Protein AF-A0A7S2DTP0-F1 (afdb_monomer_lite)

Secondary structure (DSSP, 8-state):
-EEEEEPPTT-------THHHHHHHHHHHHHIIIIIHHHHHHTT-S-----GGGS-SS--------TTSSHHHHHHHHHTS--S--SSS---SS--EEEEESS-EEE-HHHHHT-GGGS-GGGGGG-

Foldseek 3Di:
DEKAAEDDPVPPDPPDPCPVVVVVLVVVQCCCVVPVLVVCVVVVHDDDPDRPLLAQPDDDDDDDDDQLPCRQVVVCVVVVHNGADDDNPPRDPDDYHYYHDNHTDDDDPVVVCPPSVRSNVVCVVVD

Sequence (127 aa):
GVRLLSRSSAQTRRQHSGALPAHVKAVTEKLHEDVLMPLNTRLLGPLERRPFTEGIPLPVVLLLGNHSSGKSSFINYFLGRDVQATGVAPTDDGFTVIAAGAEDANRDGPSFIGDPGYGFSPLRAIG

Structure (mmCIF, N/CA/C/O backbone):
data_AF-A0A7S2DTP0-F1
#
_entry.id   AF-A0A7S2DTP0-F1
#
loop_
_atom_site.group_PDB
_atom_site.id
_atom_site.type_symbol
_atom_site.label_atom_id
_atom_site.label_alt_id
_atom_site.label_comp_id
_atom_site.label_asym_id
_atom_site.label_entity_id
_atom_site.label_seq_id
_atom_site.pdbx_PDB_ins_code
_atom_site.Cartn_x
_atom_site.Cartn_y
_atom_site.Cartn_z
_atom_site.occupancy
_atom_site.B_iso_or_equiv
_atom_site.auth_seq_id
_atom_site.auth_comp_id
_atom_site.auth_asym_id
_atom_site.auth_atom_id
_atom_site.pdbx_PDB_model_num
ATOM 1 N N . GLY A 1 1 ? 3.612 -1.782 12.502 1.00 77.50 1 GLY A N 1
ATOM 2 C CA . GLY A 1 1 ? 3.668 -3.259 12.633 1.00 77.50 1 GLY A CA 1
ATOM 3 C C . GLY A 1 1 ? 2.816 -3.927 11.568 1.00 77.50 1 GLY A C 1
ATOM 4 O O . GLY A 1 1 ? 2.354 -3.239 10.664 1.00 77.50 1 GLY A O 1
ATOM 5 N N . VAL A 1 2 ? 2.604 -5.243 11.631 1.00 83.06 2 VAL A N 1
ATOM 6 C CA . VAL A 1 2 ? 1.766 -5.956 10.649 1.00 83.06 2 VAL A CA 1
ATOM 7 C C . VAL A 1 2 ? 0.643 -6.717 11.348 1.00 83.06 2 VAL A C 1
ATOM 9 O O . VAL A 1 2 ? 0.869 -7.399 12.348 1.00 83.06 2 VAL A O 1
ATOM 12 N N . ARG A 1 3 ? -0.571 -6.591 10.810 1.00 86.75 3 ARG A N 1
ATOM 13 C CA . ARG A 1 3 ? -1.776 -7.313 11.226 1.00 86.75 3 ARG A CA 1
ATOM 14 C C . ARG A 1 3 ? -2.195 -8.264 10.108 1.00 86.75 3 ARG A C 1
ATOM 16 O O . ARG A 1 3 ? -2.602 -7.820 9.035 1.00 86.75 3 ARG A O 1
ATOM 23 N N . LEU A 1 4 ? -2.084 -9.561 10.359 1.00 87.12 4 LEU A N 1
ATOM 24 C CA . LEU A 1 4 ? -2.665 -10.598 9.516 1.00 87.12 4 LEU A CA 1
ATOM 25 C C . LEU A 1 4 ? -4.091 -10.861 9.981 1.00 87.12 4 LEU A C 1
ATOM 27 O O . LEU A 1 4 ? -4.314 -10.995 11.179 1.00 87.12 4 LEU A O 1
ATOM 31 N N . LEU A 1 5 ? -5.036 -10.914 9.046 1.00 87.75 5 LEU A N 1
ATOM 32 C CA . LEU A 1 5 ? -6.443 -11.176 9.329 1.00 87.75 5 LEU A CA 1
ATOM 33 C C . LEU A 1 5 ? -6.919 -12.411 8.569 1.00 87.75 5 LEU A C 1
ATOM 35 O O . LEU A 1 5 ? -6.822 -12.485 7.339 1.00 87.75 5 LEU A O 1
ATOM 39 N N . SER A 1 6 ? -7.491 -13.353 9.304 1.00 88.50 6 SER A N 1
ATOM 40 C CA . SER A 1 6 ? -8.220 -14.492 8.767 1.00 88.50 6 SER A CA 1
ATOM 41 C C . SER A 1 6 ? -9.443 -14.044 7.968 1.00 88.50 6 SER A C 1
ATOM 43 O O . SER A 1 6 ? -10.121 -13.043 8.258 1.00 88.50 6 SER A O 1
ATOM 45 N N . ARG A 1 7 ? -9.769 -14.818 6.934 1.00 79.56 7 ARG A N 1
ATOM 46 C CA . ARG A 1 7 ? -10.983 -14.587 6.148 1.00 79.56 7 ARG A CA 1
ATOM 47 C C . ARG A 1 7 ? -12.203 -14.935 6.995 1.00 79.56 7 ARG A C 1
ATOM 49 O O . ARG A 1 7 ? -12.311 -16.047 7.494 1.00 79.56 7 ARG A O 1
ATOM 56 N N . SER A 1 8 ? -13.141 -13.997 7.115 1.00 65.75 8 SER A N 1
ATOM 57 C CA . SER A 1 8 ? -14.456 -14.311 7.677 1.00 65.75 8 SER A CA 1
ATOM 58 C C . SER A 1 8 ? -15.247 -15.111 6.647 1.00 65.75 8 SER A C 1
ATOM 60 O O . SER A 1 8 ? -15.206 -14.814 5.450 1.00 65.75 8 SER A O 1
ATOM 62 N N . SER A 1 9 ? -16.011 -16.086 7.129 1.00 55.19 9 SER A N 1
ATOM 63 C CA . SER A 1 9 ? -16.974 -16.879 6.362 1.00 55.19 9 SER A CA 1
ATOM 64 C C . SER A 1 9 ? -17.994 -16.030 5.582 1.00 55.19 9 SER A C 1
ATOM 66 O O . SER A 1 9 ? -18.572 -16.523 4.616 1.00 55.19 9 SER A O 1
ATOM 68 N N . ALA A 1 10 ? -18.177 -14.749 5.930 1.00 53.38 10 ALA A N 1
ATOM 69 C CA . ALA A 1 10 ? -19.070 -13.820 5.231 1.00 53.38 10 ALA A CA 1
ATOM 70 C C . ALA A 1 10 ? -18.469 -13.178 3.957 1.00 53.38 10 ALA A C 1
ATOM 72 O O . ALA A 1 10 ? -19.203 -12.596 3.161 1.00 53.38 10 ALA A O 1
ATOM 73 N N . GLN A 1 11 ? -17.154 -13.282 3.727 1.00 51.97 11 GLN A N 1
ATOM 74 C CA . GLN A 1 11 ? -16.467 -12.700 2.563 1.00 51.97 11 GLN A CA 1
ATOM 75 C C . GLN A 1 11 ? -16.055 -13.781 1.548 1.00 51.97 11 GLN A C 1
ATOM 77 O O . GLN A 1 11 ? -14.895 -13.894 1.148 1.00 51.97 11 GLN A O 1
ATOM 82 N N . THR A 1 12 ? -17.013 -14.587 1.085 1.00 45.78 12 THR A N 1
ATOM 83 C CA . THR A 1 12 ? -16.809 -15.425 -0.106 1.00 45.78 12 THR A CA 1
ATOM 84 C C . THR A 1 12 ? -16.749 -14.515 -1.331 1.00 45.78 12 THR A C 1
ATOM 86 O O . THR A 1 12 ? -17.760 -14.007 -1.815 1.00 45.78 12 THR A O 1
ATOM 89 N N . ARG A 1 13 ? -15.532 -14.270 -1.827 1.00 54.00 13 ARG A N 1
ATOM 90 C CA . ARG A 1 13 ? -15.275 -13.536 -3.072 1.00 54.00 13 ARG A CA 1
ATOM 91 C C . ARG A 1 13 ? -16.101 -14.164 -4.202 1.00 54.00 13 ARG A C 1
ATOM 93 O O . ARG A 1 13 ? -15.960 -15.357 -4.465 1.00 54.00 13 ARG A O 1
ATOM 100 N N . ARG A 1 14 ? -16.909 -13.361 -4.908 1.00 51.31 14 ARG A N 1
ATOM 101 C CA . ARG A 1 14 ? -17.430 -13.744 -6.230 1.00 51.31 14 ARG A CA 1
ATOM 102 C C . ARG A 1 14 ? -16.226 -14.120 -7.093 1.00 51.31 14 ARG A C 1
ATOM 104 O O . ARG A 1 14 ? -15.378 -13.271 -7.370 1.00 51.31 14 ARG A O 1
ATOM 111 N N . GLN A 1 15 ? -16.117 -15.396 -7.450 1.00 49.56 15 GLN A N 1
ATOM 112 C CA . GLN A 1 15 ? -15.094 -15.888 -8.362 1.00 49.56 15 GLN A CA 1
ATOM 113 C C . GLN A 1 15 ? -15.394 -15.318 -9.752 1.00 49.56 15 GLN A C 1
ATOM 115 O O . GLN A 1 15 ? -16.112 -15.917 -10.545 1.00 49.56 15 GLN A O 1
ATOM 120 N N . HIS A 1 16 ? -14.886 -14.125 -10.050 1.00 54.81 16 HIS A N 1
ATOM 121 C CA . HIS A 1 16 ? -14.766 -13.705 -11.438 1.00 54.81 16 HIS A CA 1
ATOM 122 C C . HIS A 1 16 ? -13.667 -14.555 -12.081 1.00 54.81 16 HIS A C 1
ATOM 124 O O . HIS A 1 16 ? -12.557 -14.620 -11.555 1.00 54.81 16 HIS A O 1
ATOM 130 N N . SER A 1 17 ? -14.017 -15.228 -13.182 1.00 55.16 17 SER A N 1
ATOM 131 C CA . SER A 1 17 ? -13.136 -15.996 -14.073 1.00 55.16 17 SER A CA 1
ATOM 132 C C . SER A 1 17 ? -11.711 -15.421 -14.108 1.00 55.16 17 SER A C 1
ATOM 134 O O . SER A 1 17 ? -11.477 -14.326 -14.618 1.00 55.16 17 SER A O 1
ATOM 136 N N . GLY A 1 18 ? -10.756 -16.145 -13.515 1.00 62.47 18 GLY A N 1
ATOM 137 C CA . GLY A 1 18 ? -9.391 -15.664 -13.263 1.00 62.47 18 GLY A CA 1
ATOM 138 C C . GLY A 1 18 ? -8.500 -15.533 -14.503 1.00 62.47 18 GLY A C 1
ATOM 139 O O . GLY A 1 18 ? -7.348 -15.126 -14.375 1.00 62.47 18 GLY A O 1
ATOM 140 N N . ALA A 1 19 ? -9.010 -15.857 -15.695 1.00 72.38 19 ALA A N 1
ATOM 141 C CA . ALA A 1 19 ? -8.219 -15.892 -16.922 1.00 72.38 19 ALA A CA 1
ATOM 142 C C . ALA A 1 19 ? -7.756 -14.496 -17.374 1.00 72.38 19 ALA A C 1
ATOM 144 O O . ALA A 1 19 ? -6.595 -14.322 -17.737 1.00 72.38 19 ALA A O 1
ATOM 145 N N . LEU A 1 20 ? -8.633 -13.486 -17.315 1.00 79.56 20 LEU A N 1
ATOM 146 C CA . LEU A 1 20 ? -8.304 -12.142 -17.799 1.00 79.56 20 LEU A CA 1
ATOM 147 C C . LEU A 1 20 ? -7.260 -11.429 -16.916 1.00 79.56 20 LEU A C 1
ATOM 149 O O . LEU A 1 20 ? -6.263 -10.969 -17.469 1.00 79.56 20 LEU A O 1
ATOM 153 N N . PRO A 1 21 ? -7.396 -11.365 -15.573 1.00 81.75 21 PRO A N 1
ATOM 154 C CA . PRO A 1 21 ? -6.370 -10.745 -14.730 1.00 81.75 21 PRO A CA 1
ATOM 155 C C . PRO A 1 21 ? -5.005 -11.435 -14.838 1.00 81.75 21 PRO A C 1
ATOM 157 O O . PRO A 1 21 ? -3.979 -10.759 -14.864 1.00 81.75 21 PRO A O 1
ATOM 160 N N . ALA A 1 22 ? -4.987 -12.768 -14.946 1.00 81.69 22 ALA A N 1
ATOM 161 C CA . ALA A 1 22 ? -3.753 -13.526 -15.136 1.00 81.69 22 ALA A CA 1
ATOM 162 C C . ALA A 1 22 ? -3.089 -13.200 -16.483 1.00 81.69 22 ALA A C 1
ATOM 164 O O . ALA A 1 22 ? -1.881 -12.978 -16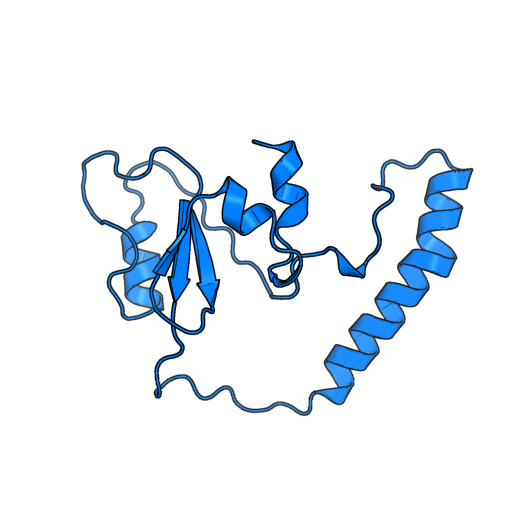.535 1.00 81.69 22 ALA A O 1
ATOM 165 N N . HIS A 1 23 ? -3.880 -13.109 -17.557 1.00 87.06 23 HIS A N 1
ATOM 166 C CA . HIS A 1 23 ? -3.381 -12.729 -18.875 1.00 87.06 23 HIS A CA 1
ATOM 167 C C . HIS A 1 23 ? -2.818 -11.302 -18.888 1.00 87.06 23 HIS A C 1
ATOM 169 O O . HIS A 1 23 ? -1.704 -11.094 -19.360 1.00 87.06 23 HIS A O 1
ATOM 175 N N . VAL A 1 24 ? -3.540 -10.334 -18.311 1.00 87.88 24 VAL A N 1
ATOM 176 C CA . VAL A 1 24 ? -3.066 -8.944 -18.198 1.00 87.88 24 VAL A CA 1
ATOM 177 C C . VAL A 1 24 ? -1.756 -8.884 -17.418 1.00 87.88 24 VAL A C 1
ATOM 179 O O . VAL A 1 24 ? -0.818 -8.236 -17.873 1.00 87.88 24 VAL A O 1
ATOM 182 N N . LYS A 1 25 ? -1.648 -9.598 -16.288 1.00 84.19 25 LYS A N 1
ATOM 183 C CA . LYS A 1 25 ? -0.392 -9.667 -15.529 1.00 84.19 25 LYS A CA 1
ATOM 184 C C . LYS A 1 25 ? 0.754 -10.191 -16.398 1.00 84.19 25 LYS A C 1
ATOM 186 O O . LYS A 1 25 ? 1.807 -9.566 -16.426 1.00 84.19 25 LYS A O 1
ATOM 191 N N . ALA A 1 26 ? 0.542 -11.296 -17.112 1.00 87.62 26 ALA A N 1
ATOM 192 C CA . ALA A 1 26 ? 1.570 -11.909 -17.950 1.00 87.62 26 ALA A CA 1
ATOM 193 C C . ALA A 1 26 ? 2.026 -10.988 -19.095 1.00 87.62 26 ALA A C 1
ATOM 195 O O . ALA A 1 26 ? 3.220 -10.887 -19.368 1.00 87.62 26 ALA A O 1
ATOM 196 N N . VAL A 1 27 ? 1.093 -10.288 -19.750 1.00 92.06 27 VAL A N 1
ATOM 197 C CA . VAL A 1 27 ? 1.425 -9.334 -20.821 1.00 92.06 27 VAL A CA 1
ATOM 198 C C . VAL A 1 27 ? 2.200 -8.137 -20.269 1.00 92.06 27 VAL A C 1
ATOM 200 O O . VAL A 1 27 ? 3.200 -7.743 -20.865 1.00 92.06 27 VAL A O 1
ATOM 203 N N . THR A 1 28 ? 1.784 -7.580 -19.130 1.00 90.00 28 THR A N 1
ATOM 204 C CA . THR A 1 28 ? 2.483 -6.449 -18.501 1.00 90.00 28 THR A CA 1
ATOM 205 C C . THR A 1 28 ? 3.889 -6.835 -18.052 1.00 90.00 28 THR A C 1
ATOM 207 O O . THR A 1 28 ? 4.829 -6.089 -18.305 1.00 90.00 28 THR A O 1
ATOM 210 N N . GLU A 1 29 ? 4.046 -8.013 -17.449 1.00 88.44 29 GLU A N 1
ATOM 211 C CA . GLU A 1 29 ? 5.345 -8.563 -17.050 1.00 88.44 29 GLU A CA 1
ATOM 212 C C . GLU A 1 29 ? 6.276 -8.709 -18.256 1.00 88.44 29 GLU A C 1
ATOM 214 O O . GLU A 1 29 ? 7.406 -8.227 -18.229 1.00 88.44 29 GLU A O 1
ATOM 219 N N . LYS A 1 30 ? 5.768 -9.253 -19.367 1.00 92.19 30 LYS A N 1
ATOM 220 C CA . LYS A 1 30 ? 6.534 -9.358 -20.611 1.00 92.19 30 LYS A CA 1
ATOM 221 C C . LYS A 1 30 ? 6.953 -7.991 -21.160 1.00 92.19 30 LYS A C 1
ATOM 223 O O . LYS A 1 30 ? 8.099 -7.815 -21.549 1.00 92.19 30 LYS A O 1
ATOM 228 N N . LEU A 1 31 ? 6.046 -7.013 -21.200 1.00 93.56 31 LEU A N 1
ATOM 229 C CA . LEU A 1 31 ? 6.372 -5.662 -21.679 1.00 93.56 31 LEU A CA 1
ATOM 230 C C . LEU A 1 31 ? 7.384 -4.953 -20.769 1.00 93.56 31 LEU A C 1
ATOM 232 O O . LEU A 1 31 ? 8.232 -4.206 -21.261 1.00 93.56 31 LEU A O 1
ATOM 236 N N . HIS A 1 32 ? 7.312 -5.187 -19.459 1.00 91.31 32 HIS A N 1
ATOM 237 C CA . HIS A 1 32 ? 8.289 -4.666 -18.509 1.00 91.31 32 HIS A CA 1
ATOM 238 C C . HIS A 1 32 ? 9.688 -5.206 -18.815 1.00 91.31 32 HIS A C 1
ATOM 240 O O . HIS A 1 32 ? 10.602 -4.417 -19.054 1.00 91.31 32 HIS A O 1
ATOM 246 N N . GLU A 1 33 ? 9.836 -6.528 -18.899 1.00 91.19 33 GLU A N 1
ATOM 247 C CA . GLU A 1 33 ? 11.136 -7.183 -19.101 1.00 91.19 33 GLU A CA 1
ATOM 248 C C . GLU A 1 33 ? 11.696 -6.995 -20.521 1.00 91.19 33 GLU A C 1
ATOM 250 O O . GLU A 1 33 ? 12.871 -6.671 -20.685 1.00 91.19 33 GLU A O 1
ATOM 255 N N . ASP A 1 34 ? 10.864 -7.135 -21.556 1.00 94.75 34 ASP A N 1
ATOM 256 C CA . ASP A 1 34 ? 11.329 -7.140 -22.950 1.00 94.75 34 ASP A CA 1
ATOM 257 C C . ASP A 1 34 ? 11.489 -5.725 -23.530 1.00 94.75 34 ASP A C 1
ATOM 259 O O . ASP A 1 34 ? 12.229 -5.528 -24.498 1.00 94.75 34 ASP A O 1
ATOM 263 N N . VAL A 1 35 ? 10.775 -4.732 -22.983 1.00 94.62 35 VAL A N 1
ATOM 264 C CA . VAL A 1 35 ? 10.710 -3.379 -23.561 1.00 94.62 35 VAL A CA 1
ATOM 265 C C . VAL A 1 35 ? 11.181 -2.320 -22.574 1.00 94.62 35 VAL A C 1
ATOM 267 O O . VAL A 1 35 ? 12.132 -1.591 -22.872 1.00 94.62 35 VAL A O 1
ATOM 270 N N . LEU A 1 36 ? 10.546 -2.213 -21.403 1.00 93.44 36 LEU A N 1
ATOM 271 C CA . LEU A 1 36 ? 10.836 -1.117 -20.471 1.00 93.44 36 LEU A CA 1
ATOM 272 C C . LEU A 1 36 ? 12.233 -1.237 -19.856 1.00 93.44 36 LEU A C 1
ATOM 274 O O . LEU A 1 36 ? 12.966 -0.250 -19.844 1.00 93.44 36 LEU A O 1
ATOM 278 N N . MET A 1 37 ? 12.639 -2.420 -19.396 1.00 93.31 37 MET A N 1
ATOM 279 C CA . MET A 1 37 ? 13.934 -2.618 -18.736 1.00 93.31 37 MET A CA 1
ATOM 280 C C . MET A 1 37 ? 15.149 -2.400 -19.662 1.00 93.31 37 MET A C 1
ATOM 282 O O . MET A 1 37 ? 16.099 -1.717 -19.248 1.00 93.31 37 MET A O 1
ATOM 286 N N . PRO A 1 38 ? 15.141 -2.863 -20.929 1.00 95.19 38 PRO A N 1
ATOM 287 C CA . PRO A 1 38 ? 16.183 -2.530 -21.895 1.00 95.19 38 PRO A CA 1
ATOM 288 C C . PRO A 1 38 ? 16.262 -1.030 -22.195 1.00 95.19 38 PRO A C 1
ATOM 290 O O . PRO A 1 38 ? 17.363 -0.475 -22.249 1.00 95.19 38 PRO A O 1
ATOM 293 N N . LEU A 1 39 ? 15.118 -0.352 -22.350 1.00 95.50 39 LEU A N 1
ATOM 294 C CA . LEU A 1 39 ? 15.081 1.101 -22.560 1.00 95.50 39 LEU A CA 1
ATOM 295 C C . LEU A 1 39 ? 15.605 1.856 -21.340 1.00 95.50 39 LEU A C 1
ATOM 297 O O . LEU A 1 39 ? 16.452 2.737 -21.483 1.00 95.50 39 LEU A O 1
ATOM 301 N N . ASN A 1 40 ? 15.167 1.462 -20.146 1.00 95.19 40 ASN A N 1
ATOM 302 C CA . ASN A 1 40 ? 15.633 2.019 -18.884 1.00 95.19 40 ASN A CA 1
ATOM 303 C C . ASN A 1 40 ? 17.154 1.869 -18.739 1.00 95.19 40 ASN A C 1
ATOM 305 O O . ASN A 1 40 ? 17.834 2.789 -18.305 1.00 95.19 40 ASN A O 1
ATOM 309 N N . THR A 1 41 ? 17.723 0.747 -19.178 1.00 94.50 41 THR A N 1
ATOM 310 C CA . THR A 1 41 ? 19.179 0.549 -19.153 1.00 94.50 41 THR A CA 1
ATOM 311 C C . THR A 1 41 ? 19.895 1.428 -20.179 1.00 94.50 41 THR A C 1
ATOM 313 O O . THR A 1 41 ? 20.859 2.109 -19.832 1.00 94.50 41 THR A O 1
ATOM 316 N N . ARG A 1 42 ? 19.418 1.456 -21.430 1.00 96.44 42 ARG A N 1
ATOM 317 C CA . ARG A 1 42 ? 20.043 2.221 -22.526 1.00 96.44 42 ARG A CA 1
ATOM 318 C C . ARG A 1 42 ? 20.014 3.729 -22.302 1.00 96.44 42 ARG A C 1
ATOM 320 O O . ARG A 1 42 ? 20.930 4.415 -22.740 1.00 96.44 42 ARG A O 1
ATOM 327 N N . LEU A 1 43 ? 18.960 4.230 -21.665 1.00 96.44 43 LEU A N 1
ATOM 328 C CA . LEU A 1 43 ? 18.735 5.659 -21.454 1.00 96.44 43 LEU A CA 1
ATOM 329 C C . LEU A 1 43 ? 19.155 6.136 -20.059 1.00 96.44 43 LEU A C 1
ATOM 331 O O . LEU A 1 43 ? 18.872 7.279 -19.719 1.00 96.44 43 LEU A O 1
ATOM 335 N N . LEU A 1 44 ? 19.802 5.279 -19.252 1.00 92.81 44 LEU A N 1
ATOM 336 C CA . LEU A 1 44 ? 20.104 5.558 -17.839 1.00 92.81 44 LEU A CA 1
ATOM 337 C C . LEU A 1 44 ? 18.857 6.028 -17.071 1.00 92.81 44 LEU A C 1
ATOM 339 O O . LEU A 1 44 ? 18.891 6.979 -16.292 1.00 92.81 44 LEU A O 1
ATOM 343 N N . GLY A 1 45 ? 17.735 5.372 -17.351 1.00 91.25 45 GLY A N 1
ATOM 344 C CA . GLY A 1 45 ? 16.438 5.710 -16.803 1.00 91.25 45 GLY A CA 1
ATOM 345 C C . GLY A 1 45 ? 16.331 5.426 -15.299 1.00 91.25 45 GLY A C 1
ATOM 346 O O . GLY A 1 45 ? 17.129 4.674 -14.730 1.00 91.25 45 GLY A O 1
ATOM 347 N N . PRO A 1 46 ? 15.326 6.031 -14.645 1.00 91.75 46 PRO A N 1
ATOM 348 C CA . PRO A 1 46 ? 15.196 6.034 -13.192 1.00 91.75 46 PRO A CA 1
ATOM 349 C C . PRO A 1 46 ? 14.498 4.791 -12.628 1.00 91.75 46 PRO A C 1
ATOM 351 O O . PRO A 1 46 ? 14.330 4.703 -11.414 1.00 91.75 46 PRO A O 1
ATOM 354 N N . LEU A 1 47 ? 14.026 3.861 -13.469 1.00 87.62 47 LEU A N 1
ATOM 355 C CA . LEU A 1 47 ? 13.260 2.720 -12.971 1.00 87.62 47 LEU A CA 1
ATOM 356 C C . LEU A 1 47 ? 14.175 1.765 -12.207 1.00 87.62 47 LEU A C 1
ATOM 358 O O . LEU A 1 47 ? 15.284 1.442 -12.649 1.00 87.62 47 LEU A O 1
ATOM 362 N N . GLU A 1 48 ? 13.679 1.281 -11.072 1.00 80.44 48 GLU A N 1
ATOM 363 C CA . GLU A 1 48 ? 14.369 0.259 -10.302 1.00 80.44 48 GLU A CA 1
ATOM 364 C C . GLU A 1 48 ? 14.489 -1.033 -11.113 1.00 80.44 48 GLU A C 1
ATOM 366 O O . GLU A 1 48 ? 13.550 -1.480 -11.773 1.00 80.44 48 GLU A O 1
ATOM 371 N N . ARG A 1 49 ? 15.664 -1.661 -11.044 1.00 77.62 49 ARG A N 1
ATOM 372 C CA . ARG A 1 49 ? 15.950 -2.919 -11.736 1.00 77.62 49 ARG A CA 1
ATOM 373 C C . ARG A 1 49 ? 15.501 -4.098 -10.889 1.00 77.62 49 ARG A C 1
ATOM 375 O O . ARG A 1 49 ? 16.334 -4.837 -10.373 1.00 77.62 49 ARG A O 1
ATOM 382 N N . ARG A 1 50 ? 14.186 -4.222 -10.712 1.00 73.81 50 ARG A N 1
ATOM 383 C CA . ARG A 1 50 ? 13.574 -5.349 -10.004 1.00 73.81 50 ARG A CA 1
ATOM 384 C C . ARG A 1 50 ? 12.682 -6.168 -10.932 1.00 73.81 50 ARG A C 1
ATOM 386 O O . ARG A 1 50 ? 12.032 -5.575 -11.800 1.00 73.81 50 ARG A O 1
ATOM 393 N N . PRO A 1 51 ? 12.620 -7.495 -10.725 1.00 69.75 51 PRO A N 1
ATOM 394 C CA . PRO A 1 51 ? 11.644 -8.340 -11.392 1.00 69.75 51 PRO A CA 1
ATOM 395 C C . PRO A 1 51 ? 10.222 -7.839 -11.127 1.00 69.75 51 PRO A C 1
ATOM 397 O O . PRO A 1 51 ? 9.865 -7.517 -9.990 1.00 69.75 51 PRO A O 1
ATOM 400 N N . PHE A 1 52 ? 9.380 -7.831 -12.161 1.00 70.00 52 PHE A N 1
ATOM 401 C CA . PHE A 1 52 ? 7.973 -7.412 -12.053 1.00 70.00 52 PHE A CA 1
ATOM 402 C C . PHE A 1 52 ? 7.174 -8.213 -11.000 1.00 70.00 52 PHE A C 1
ATOM 404 O O . PHE A 1 52 ? 6.172 -7.749 -10.453 1.00 70.00 52 PHE A O 1
ATOM 411 N N . THR A 1 53 ? 7.620 -9.433 -10.699 1.00 65.81 53 THR A N 1
ATOM 412 C CA . THR A 1 53 ? 7.004 -10.357 -9.740 1.00 65.81 53 THR A CA 1
ATOM 413 C C . THR A 1 53 ? 7.234 -10.000 -8.273 1.00 65.81 53 THR A C 1
ATOM 415 O O . THR A 1 53 ? 6.515 -10.525 -7.427 1.00 65.81 53 THR A O 1
ATOM 418 N N . GLU A 1 54 ? 8.168 -9.100 -7.957 1.00 64.06 54 GLU A N 1
ATOM 419 C CA . GLU A 1 54 ? 8.464 -8.677 -6.577 1.00 64.06 54 GLU A CA 1
ATOM 420 C C . GLU A 1 54 ? 7.535 -7.558 -6.059 1.00 64.06 54 GLU A C 1
ATOM 422 O O . GLU A 1 54 ? 7.712 -7.064 -4.943 1.00 64.06 54 GLU A O 1
ATOM 427 N N . GLY A 1 55 ? 6.545 -7.143 -6.857 1.00 63.59 55 GLY A N 1
ATOM 428 C CA . GLY A 1 55 ? 5.543 -6.149 -6.473 1.00 63.59 55 GLY A CA 1
ATOM 429 C C . GLY A 1 55 ? 4.444 -6.701 -5.558 1.00 63.59 55 GLY A C 1
ATOM 430 O O . GLY A 1 55 ? 4.198 -7.905 -5.491 1.00 63.59 55 GLY A O 1
ATOM 431 N N . ILE A 1 56 ? 3.730 -5.801 -4.874 1.00 64.12 56 ILE A N 1
ATOM 432 C CA . ILE A 1 56 ? 2.622 -6.177 -3.988 1.00 64.12 56 ILE A CA 1
ATOM 433 C C . ILE A 1 56 ? 1.509 -6.833 -4.834 1.00 64.12 56 ILE A C 1
ATOM 435 O O . ILE A 1 56 ? 0.950 -6.180 -5.718 1.00 64.12 56 ILE A O 1
ATOM 439 N N . PRO A 1 57 ? 1.154 -8.110 -4.588 1.00 62.97 57 PRO A N 1
ATOM 440 C CA . PRO A 1 57 ? 0.313 -8.900 -5.497 1.00 62.97 57 PRO A CA 1
ATOM 441 C C . PRO A 1 57 ? -1.179 -8.538 -5.450 1.00 62.97 57 PRO A C 1
ATOM 443 O O . PRO A 1 57 ? -1.986 -9.107 -6.189 1.00 62.97 57 PRO A O 1
ATOM 446 N N . LEU A 1 58 ? -1.573 -7.629 -4.557 1.00 67.88 58 LEU A N 1
ATOM 447 C CA . LEU A 1 58 ? -2.958 -7.254 -4.300 1.00 67.88 58 LEU A CA 1
ATOM 448 C C . LEU A 1 58 ? -3.136 -5.740 -4.443 1.00 67.88 58 LEU A C 1
ATOM 450 O O . LEU A 1 58 ? -2.198 -4.994 -4.169 1.00 67.88 58 LEU A O 1
ATOM 454 N N . PRO A 1 59 ? -4.342 -5.266 -4.808 1.00 79.50 59 PRO A N 1
ATOM 455 C CA . PRO A 1 59 ? -4.667 -3.851 -4.694 1.00 79.50 59 PRO A CA 1
ATOM 456 C C . PRO A 1 59 ? -4.389 -3.361 -3.270 1.00 79.50 59 PRO A C 1
ATOM 458 O O . PRO A 1 59 ? -4.886 -3.943 -2.304 1.00 79.50 59 PRO A O 1
ATOM 461 N N . VAL A 1 60 ? -3.599 -2.296 -3.150 1.00 83.62 60 VAL A N 1
ATOM 462 C CA . VAL A 1 60 ? -3.251 -1.678 -1.867 1.00 83.62 60 VAL A CA 1
ATOM 463 C C . VAL A 1 60 ? -4.048 -0.396 -1.700 1.00 83.62 60 VAL A C 1
ATOM 465 O O . VAL A 1 60 ? -4.128 0.417 -2.618 1.00 83.62 60 VAL A O 1
ATOM 468 N N . VAL A 1 61 ? -4.606 -0.201 -0.508 1.00 89.69 61 VAL A N 1
ATOM 469 C CA . VAL A 1 61 ? -5.214 1.067 -0.099 1.00 89.69 61 VAL A CA 1
ATOM 470 C C . VAL A 1 61 ? -4.296 1.713 0.931 1.00 89.69 61 VAL A C 1
ATOM 472 O O . VAL A 1 61 ? -4.092 1.161 2.011 1.00 89.69 61 VAL A O 1
ATOM 475 N N . LEU A 1 62 ? -3.741 2.878 0.597 1.00 90.75 62 LEU A N 1
ATOM 476 C CA . LEU A 1 62 ? -2.970 3.697 1.530 1.00 90.75 62 LEU A CA 1
ATOM 477 C C . LEU A 1 62 ? -3.904 4.711 2.197 1.00 90.75 62 LEU A C 1
ATOM 479 O O . LEU A 1 62 ? -4.464 5.575 1.525 1.00 90.75 62 LEU A O 1
ATOM 483 N N . LEU A 1 63 ? -4.062 4.612 3.518 1.00 90.31 63 LEU A N 1
ATOM 484 C CA . LEU A 1 63 ? -4.904 5.520 4.294 1.00 90.31 63 LEU A CA 1
ATOM 485 C C . LEU A 1 63 ? -4.050 6.589 4.986 1.00 90.31 63 LEU A C 1
ATOM 487 O O . LEU A 1 63 ? -3.285 6.284 5.899 1.00 90.31 63 LEU A O 1
ATOM 491 N N . LEU A 1 64 ? -4.207 7.845 4.563 1.00 90.2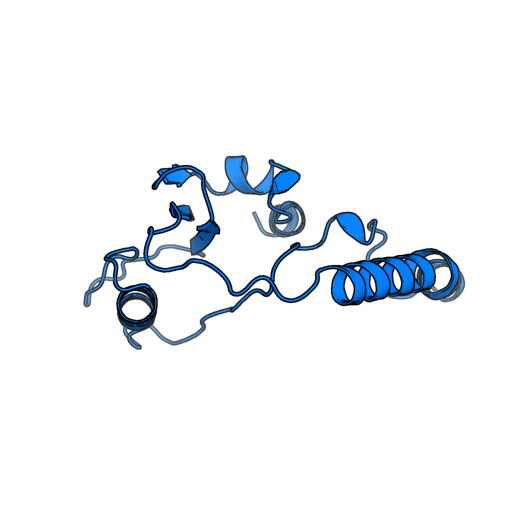5 64 LEU A N 1
ATOM 492 C CA . LEU A 1 64 ? -3.480 9.002 5.094 1.00 90.25 64 LEU A CA 1
ATOM 493 C C . LEU A 1 64 ? -4.431 9.968 5.806 1.00 90.25 64 LEU A C 1
ATOM 495 O O . LEU A 1 64 ? -5.604 10.078 5.456 1.00 90.25 64 LEU A O 1
ATOM 499 N N . GLY A 1 65 ? -3.918 10.690 6.799 1.00 87.38 65 GLY A N 1
ATOM 500 C CA . GLY A 1 65 ? -4.676 11.717 7.510 1.00 87.38 65 GLY A CA 1
ATOM 501 C C . GLY A 1 65 ? -4.018 12.135 8.819 1.00 87.38 65 GLY A C 1
ATOM 502 O O . GLY A 1 65 ? -3.279 11.358 9.430 1.00 87.38 65 GLY A O 1
ATOM 503 N N . ASN A 1 66 ? -4.324 13.353 9.264 1.00 86.19 66 ASN A N 1
ATOM 504 C CA . ASN A 1 66 ? -3.789 13.942 10.493 1.00 86.19 66 ASN A CA 1
ATOM 505 C C . ASN A 1 66 ? -4.107 13.105 11.745 1.00 86.19 66 ASN A C 1
ATOM 507 O O . ASN A 1 66 ? -4.941 12.192 11.726 1.00 86.19 66 ASN A O 1
ATOM 511 N N . HIS A 1 67 ? -3.436 13.420 12.855 1.00 78.50 67 HIS A N 1
ATOM 512 C CA . HIS A 1 67 ? -3.726 12.807 14.151 1.00 78.50 67 HIS A CA 1
ATOM 513 C C . HIS A 1 67 ? -5.228 12.903 14.476 1.00 78.50 67 HIS A C 1
ATOM 515 O O . HIS A 1 67 ? -5.866 13.920 14.208 1.00 78.50 67 HIS A O 1
ATOM 521 N N . SER A 1 68 ? -5.801 11.815 14.996 1.00 79.81 68 SER A N 1
ATOM 522 C CA . SER A 1 68 ? -7.226 11.707 15.356 1.00 79.81 68 SER A CA 1
ATOM 523 C C . SER A 1 68 ? -8.251 11.945 14.234 1.00 79.81 68 SER A C 1
ATOM 525 O O . SER A 1 68 ? -9.435 12.071 14.521 1.00 79.81 68 SER A O 1
ATOM 527 N N . SER A 1 69 ? -7.864 11.909 12.953 1.00 89.12 69 SER A N 1
ATOM 528 C CA . SER A 1 69 ? -8.805 12.056 11.825 1.00 89.12 69 SER A CA 1
ATOM 529 C C . SER A 1 69 ? -9.750 10.857 11.601 1.00 89.12 69 SER A C 1
ATOM 531 O O . SER A 1 69 ? -10.415 10.791 10.572 1.00 89.12 69 SER A O 1
ATOM 533 N N . GLY A 1 70 ? -9.770 9.874 12.510 1.00 89.94 70 GLY A N 1
ATOM 534 C CA . GLY A 1 70 ? -10.654 8.703 12.436 1.00 89.94 70 GLY A CA 1
ATOM 535 C C . GLY A 1 70 ? -10.156 7.532 11.579 1.00 89.94 70 GLY A C 1
ATOM 536 O O . GLY A 1 70 ? -10.942 6.642 11.274 1.00 89.94 70 GLY A O 1
ATOM 537 N N . LYS A 1 71 ? -8.869 7.489 11.199 1.00 91.31 71 LYS A N 1
ATOM 538 C CA . LYS A 1 71 ? -8.292 6.420 10.350 1.00 91.31 71 LYS A CA 1
ATOM 539 C C . LYS A 1 71 ? -8.545 5.011 10.902 1.00 91.31 71 LYS A C 1
ATOM 541 O O . LYS A 1 71 ? -9.097 4.166 10.206 1.00 91.31 71 LYS A O 1
ATOM 546 N N . SER A 1 72 ? -8.187 4.781 12.163 1.00 88.94 72 SER A N 1
ATOM 547 C CA . SER A 1 72 ? -8.359 3.492 12.845 1.00 88.94 72 SER A CA 1
ATOM 548 C C . SER A 1 72 ? -9.838 3.108 12.952 1.00 88.94 72 SER A C 1
ATOM 550 O O . SER A 1 72 ? -10.211 1.974 12.669 1.00 88.94 72 SER A O 1
ATOM 552 N N . SER A 1 73 ? -10.707 4.084 13.242 1.00 91.38 73 SER A N 1
ATOM 553 C CA . SER A 1 73 ? -12.159 3.884 13.282 1.00 91.38 73 SER A CA 1
ATOM 554 C C . SER A 1 73 ? -12.728 3.506 11.914 1.00 91.38 73 SER A C 1
ATOM 556 O O . SER A 1 73 ? -13.559 2.606 11.832 1.00 91.38 73 SER A O 1
ATOM 558 N N . PHE A 1 74 ? -12.260 4.144 10.837 1.00 92.81 74 PHE A N 1
ATOM 559 C CA . PHE A 1 74 ? -12.658 3.808 9.470 1.00 92.81 74 PHE A CA 1
ATOM 560 C C . PHE A 1 74 ? -12.247 2.382 9.093 1.00 92.81 74 PHE A C 1
ATOM 562 O O . PHE A 1 74 ? -13.064 1.644 8.548 1.00 92.81 74 PHE A O 1
ATOM 569 N N . ILE A 1 75 ? -11.016 1.974 9.416 1.00 92.19 75 ILE A N 1
ATOM 570 C CA . ILE A 1 75 ? -10.531 0.606 9.177 1.00 92.19 75 ILE A CA 1
ATOM 571 C C . ILE A 1 75 ? -11.427 -0.409 9.890 1.00 92.19 75 ILE A C 1
ATOM 573 O O . ILE A 1 75 ? -11.917 -1.345 9.256 1.00 92.19 75 ILE A O 1
ATOM 577 N N . ASN A 1 76 ? -11.672 -0.206 11.186 1.00 92.00 76 ASN A N 1
ATOM 578 C CA . ASN A 1 76 ? -12.478 -1.128 11.981 1.00 92.00 76 ASN A CA 1
ATOM 579 C C . ASN A 1 76 ? -13.921 -1.207 11.471 1.00 92.00 76 ASN A C 1
ATOM 581 O O . ASN A 1 76 ? -14.471 -2.298 11.321 1.00 92.00 76 ASN A O 1
ATOM 585 N N . TYR A 1 77 ? -14.512 -0.053 11.143 1.00 93.25 77 TYR A N 1
ATOM 586 C CA . TYR A 1 77 ? -15.846 0.032 10.556 1.00 93.25 77 TYR A CA 1
ATOM 587 C C . TYR A 1 77 ? -15.927 -0.711 9.216 1.00 93.25 77 TYR A C 1
ATOM 589 O O . TYR A 1 77 ? -16.819 -1.534 9.024 1.00 93.25 77 TYR A O 1
ATOM 597 N N . PHE A 1 78 ? -14.977 -0.468 8.308 1.00 91.94 78 PHE A N 1
ATOM 598 C CA . PHE A 1 78 ? -14.953 -1.085 6.981 1.00 91.94 78 PHE A CA 1
ATOM 599 C C . PHE A 1 78 ? -14.775 -2.608 7.046 1.00 91.94 78 PHE A C 1
ATOM 601 O O . PHE A 1 78 ? -15.386 -3.344 6.271 1.00 91.94 78 PHE A O 1
ATOM 608 N N . LEU A 1 79 ? -13.944 -3.090 7.973 1.00 89.94 79 LEU A N 1
ATOM 609 C CA . LEU A 1 79 ? -13.694 -4.519 8.163 1.00 89.94 79 LEU A CA 1
ATOM 610 C C . LEU A 1 79 ? -14.756 -5.207 9.031 1.00 89.94 79 LEU A C 1
ATOM 612 O O . LEU A 1 79 ? -14.818 -6.438 9.035 1.00 89.94 79 LEU A O 1
ATOM 616 N N . GLY A 1 80 ? -15.570 -4.441 9.763 1.00 90.00 80 GLY A N 1
ATOM 617 C CA . GLY A 1 80 ? -16.524 -4.956 10.745 1.00 90.00 80 GLY A CA 1
ATOM 618 C C . GLY A 1 80 ? -15.851 -5.672 11.921 1.00 90.00 80 GLY A C 1
ATOM 619 O O . GLY A 1 80 ? -16.432 -6.598 12.483 1.00 90.00 80 GLY A O 1
ATOM 620 N N . ARG A 1 81 ? -14.606 -5.307 12.249 1.00 88.31 81 ARG A N 1
ATOM 621 C CA . ARG A 1 81 ? -13.784 -5.936 13.297 1.00 88.31 81 ARG A CA 1
ATOM 622 C C . ARG A 1 81 ? -12.929 -4.890 13.996 1.00 88.31 81 ARG A C 1
ATOM 624 O O . ARG A 1 81 ? -12.554 -3.900 13.379 1.00 88.31 81 ARG A O 1
ATOM 631 N N . ASP A 1 82 ? -12.570 -5.140 15.247 1.00 89.06 82 ASP A N 1
ATOM 632 C CA . ASP A 1 82 ? -11.650 -4.280 15.991 1.00 89.06 82 ASP A CA 1
ATOM 633 C C . ASP A 1 82 ? -10.191 -4.677 15.698 1.00 89.06 82 ASP A C 1
ATOM 635 O O . ASP A 1 82 ? -9.667 -5.634 16.265 1.00 89.06 82 ASP A O 1
ATOM 639 N N . VAL A 1 83 ? -9.568 -4.007 14.722 1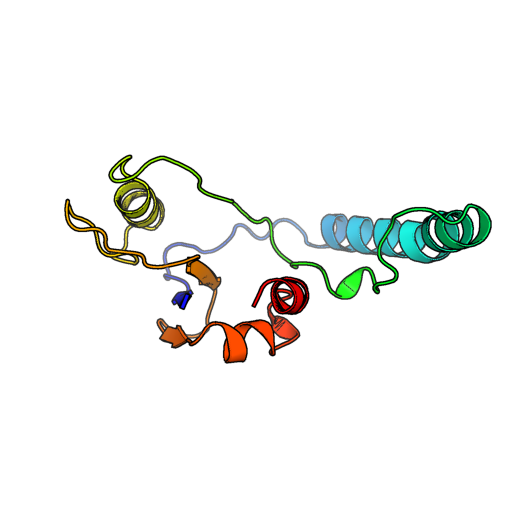.00 87.69 83 VAL A N 1
ATOM 640 C CA . VAL A 1 83 ? -8.227 -4.338 14.193 1.00 87.69 83 VAL A CA 1
ATOM 641 C C . VAL A 1 83 ? -7.169 -3.333 14.646 1.00 87.69 83 VAL A C 1
ATOM 643 O O . VAL A 1 83 ? -6.025 -3.708 14.920 1.00 87.69 83 VAL A O 1
ATOM 646 N N . GLN A 1 84 ? -7.533 -2.052 14.684 1.00 87.06 84 GLN A N 1
ATOM 647 C CA . GLN A 1 84 ? -6.677 -0.948 15.107 1.00 87.06 84 GLN A CA 1
ATOM 648 C C . GLN A 1 84 ? -7.227 -0.333 16.385 1.00 87.06 84 GLN A C 1
ATOM 650 O O . GLN A 1 84 ? -8.426 -0.077 16.477 1.00 87.06 84 GLN A O 1
ATOM 655 N N . ALA A 1 85 ? -6.347 -0.029 17.339 1.00 81.62 85 ALA A N 1
ATOM 656 C CA . ALA A 1 85 ? -6.754 0.708 18.524 1.00 81.62 85 ALA A CA 1
ATOM 657 C C . ALA A 1 85 ? -7.320 2.078 18.112 1.00 81.62 85 ALA A C 1
ATOM 659 O O . ALA A 1 85 ? -6.762 2.778 17.264 1.00 81.62 85 ALA A O 1
ATOM 660 N N . THR A 1 86 ? -8.449 2.458 18.704 1.00 76.81 86 THR A N 1
ATOM 661 C CA . THR A 1 86 ? -9.080 3.765 18.486 1.00 76.81 86 THR A CA 1
ATOM 662 C C . THR A 1 86 ? -9.030 4.587 19.764 1.00 76.81 86 THR A C 1
ATOM 664 O O . THR A 1 86 ? -9.240 4.049 20.847 1.00 76.81 86 THR A O 1
ATOM 667 N N . GLY A 1 87 ? -8.812 5.896 19.655 1.00 68.19 87 GLY A N 1
ATOM 668 C CA . GLY A 1 87 ? -8.801 6.788 20.810 1.00 68.19 87 GLY A CA 1
ATOM 669 C C . GLY A 1 87 ? -8.125 8.124 20.521 1.00 68.19 87 GLY A C 1
ATOM 670 O O . GLY A 1 87 ? -7.716 8.405 19.395 1.00 68.19 87 GLY A O 1
ATOM 671 N N . VAL A 1 88 ? -8.043 8.962 21.556 1.00 56.50 88 VAL A N 1
ATOM 672 C CA . VAL A 1 88 ? -7.452 10.313 21.496 1.00 56.50 88 VAL A CA 1
ATOM 673 C C . VAL A 1 88 ? -5.948 10.292 21.807 1.00 56.50 88 VAL A C 1
ATOM 675 O O . VAL A 1 88 ? -5.237 11.226 21.455 1.00 56.50 88 VAL A O 1
ATOM 678 N N . ALA A 1 89 ? -5.448 9.225 22.438 1.00 55.75 89 ALA A N 1
ATOM 679 C CA . ALA A 1 89 ? -4.018 9.034 22.659 1.00 55.75 89 ALA A CA 1
ATOM 680 C C . ALA A 1 89 ? -3.312 8.685 21.332 1.00 55.75 89 ALA A C 1
ATOM 682 O O . ALA A 1 89 ? -3.884 7.920 20.543 1.00 55.75 89 ALA A O 1
ATOM 683 N N . PRO A 1 90 ? -2.090 9.197 21.080 1.00 52.75 90 PRO A N 1
ATOM 684 C CA . PRO A 1 90 ? -1.295 8.766 19.936 1.00 52.75 90 PRO A CA 1
ATOM 685 C C . PRO A 1 90 ? -1.057 7.263 20.085 1.00 52.75 90 PRO A C 1
ATOM 687 O O . PRO A 1 90 ? -0.443 6.810 21.043 1.00 52.75 90 PRO A O 1
ATOM 690 N N . THR A 1 91 ? -1.686 6.488 19.208 1.00 55.28 91 THR A N 1
ATOM 691 C CA . THR A 1 91 ? -1.839 5.031 19.356 1.00 55.28 91 THR A CA 1
ATOM 692 C C . THR A 1 91 ? -1.006 4.248 18.343 1.00 55.28 91 THR A C 1
ATOM 694 O O . THR A 1 91 ? -0.849 3.043 18.507 1.00 55.28 91 THR A O 1
ATOM 697 N N . ASP A 1 92 ? -0.412 4.935 17.361 1.00 54.97 92 ASP A N 1
ATOM 698 C CA . ASP A 1 92 ? 0.419 4.344 16.314 1.00 54.97 92 ASP A CA 1
ATOM 699 C C . ASP A 1 92 ? 1.752 5.104 16.185 1.00 54.97 92 ASP A C 1
ATOM 701 O O . ASP A 1 92 ? 1.796 6.194 15.616 1.00 54.97 92 ASP A O 1
ATOM 705 N N . ASP A 1 93 ? 2.854 4.504 16.648 1.00 62.00 93 ASP A N 1
ATOM 706 C CA . ASP A 1 93 ? 4.223 5.034 16.481 1.00 62.00 93 ASP A CA 1
ATOM 707 C C . ASP A 1 93 ? 4.868 4.611 15.138 1.00 62.00 93 ASP A C 1
ATOM 709 O O . ASP A 1 93 ? 6.089 4.524 15.003 1.00 62.00 93 ASP A O 1
ATOM 713 N N . GLY A 1 94 ? 4.065 4.324 14.103 1.00 74.50 94 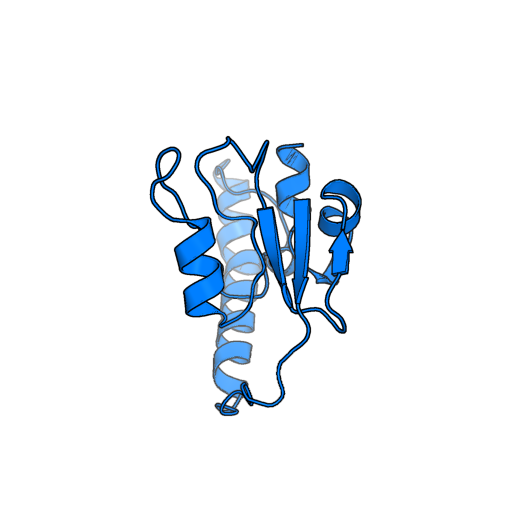GLY A N 1
ATOM 714 C CA . GLY A 1 94 ? 4.586 3.976 12.777 1.00 74.50 94 GLY A CA 1
ATOM 715 C C . GLY A 1 94 ? 3.550 3.452 11.784 1.00 74.50 94 GLY A C 1
ATOM 716 O O . GLY A 1 94 ? 2.351 3.415 12.045 1.00 74.50 94 GLY A O 1
ATOM 717 N N . PHE A 1 95 ? 4.026 3.016 10.615 1.00 79.75 95 PHE A N 1
ATOM 718 C CA . PHE A 1 95 ? 3.172 2.402 9.597 1.00 79.75 95 PHE A CA 1
ATOM 719 C C . PHE A 1 95 ? 2.618 1.055 10.073 1.00 79.75 95 PHE A C 1
ATOM 721 O O . PHE A 1 95 ? 3.360 0.201 10.579 1.00 79.75 95 PHE A O 1
ATOM 728 N N . THR A 1 96 ? 1.325 0.831 9.829 1.00 84.12 96 THR A N 1
ATOM 729 C CA . THR A 1 96 ? 0.686 -0.469 10.037 1.00 84.12 96 THR A CA 1
ATOM 730 C C . THR A 1 96 ? 0.178 -1.048 8.726 1.00 84.12 96 THR A C 1
ATOM 732 O O . THR A 1 96 ? -0.616 -0.427 8.025 1.00 84.12 96 THR A O 1
ATOM 735 N N . VAL A 1 97 ? 0.636 -2.257 8.402 1.00 86.00 97 VAL A N 1
ATOM 736 C CA . VAL A 1 97 ? 0.145 -3.024 7.254 1.00 86.00 97 VAL A CA 1
ATOM 737 C C . VAL A 1 97 ? -0.916 -3.999 7.741 1.00 86.00 97 VAL A C 1
ATOM 739 O O . VAL A 1 97 ? -0.692 -4.732 8.703 1.00 86.00 97 VAL A O 1
ATOM 742 N N . ILE A 1 98 ? -2.062 -4.020 7.067 1.00 87.75 98 ILE A N 1
ATOM 743 C CA . ILE A 1 98 ? -3.125 -4.999 7.297 1.00 87.75 98 ILE A CA 1
ATOM 744 C C . ILE A 1 98 ? -3.204 -5.881 6.054 1.00 87.75 98 ILE A C 1
ATOM 746 O O . ILE A 1 98 ? -3.406 -5.375 4.951 1.00 87.75 98 ILE A O 1
ATOM 750 N N 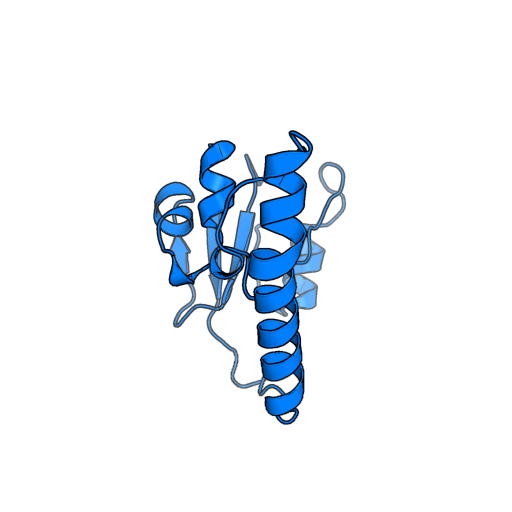. ALA A 1 99 ? -3.026 -7.189 6.222 1.00 85.75 99 ALA A N 1
ATOM 751 C CA . ALA A 1 99 ? -3.012 -8.154 5.127 1.00 85.75 99 ALA A CA 1
ATOM 752 C C . ALA A 1 99 ? -3.819 -9.410 5.479 1.00 85.75 99 AL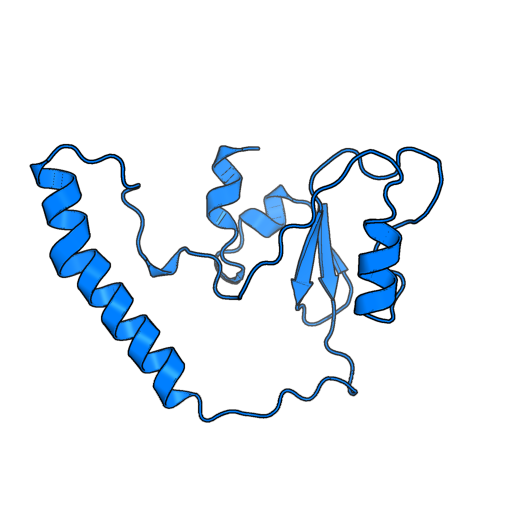A A C 1
ATOM 754 O O . ALA A 1 99 ? -4.113 -9.681 6.641 1.00 85.75 99 ALA A O 1
ATOM 755 N N . ALA A 1 100 ? -4.192 -10.190 4.466 1.00 83.81 100 ALA A N 1
ATOM 756 C CA . ALA A 1 100 ? -4.857 -11.468 4.691 1.00 83.81 100 ALA A CA 1
ATOM 757 C C . ALA A 1 100 ? -3.867 -12.505 5.248 1.00 83.81 100 ALA A C 1
ATOM 759 O O . ALA A 1 100 ? -2.744 -12.617 4.757 1.00 83.81 100 ALA A O 1
ATOM 760 N N . GLY A 1 101 ? -4.311 -13.288 6.227 1.00 82.56 101 GLY A N 1
ATOM 761 C CA . GLY A 1 101 ? -3.574 -14.408 6.808 1.00 82.56 101 GLY A CA 1
ATOM 762 C C . GLY A 1 101 ? -4.442 -15.656 6.943 1.00 82.56 101 GLY A C 1
ATOM 763 O O . GLY A 1 101 ? -5.648 -15.625 6.688 1.00 82.56 101 GLY A O 1
ATOM 764 N N . ALA A 1 102 ? -3.817 -16.766 7.334 1.00 83.69 102 ALA A N 1
ATOM 765 C CA . ALA A 1 102 ? -4.542 -17.979 7.718 1.00 83.69 102 ALA A CA 1
ATOM 766 C C . ALA A 1 102 ? -5.300 -17.786 9.043 1.00 83.69 102 ALA A C 1
ATOM 768 O O . ALA A 1 102 ? -6.399 -18.303 9.214 1.00 83.69 102 ALA A O 1
ATOM 769 N N . GLU A 1 103 ? -4.728 -16.986 9.939 1.00 85.81 103 GLU A N 1
ATOM 770 C CA . GLU A 1 103 ? -5.237 -16.669 11.269 1.00 85.81 103 GLU A CA 1
ATOM 771 C C . GLU A 1 103 ? -5.025 -15.181 11.581 1.00 85.81 103 GLU A C 1
ATOM 773 O O . GLU A 1 103 ? -4.235 -14.503 10.911 1.00 85.81 103 GLU A O 1
ATOM 778 N N . ASP A 1 104 ? -5.750 -14.679 12.581 1.00 88.12 104 ASP A N 1
ATOM 779 C CA . ASP A 1 104 ? -5.560 -13.322 13.088 1.00 88.12 104 ASP A CA 1
ATOM 780 C C . ASP A 1 104 ? -4.253 -13.280 13.894 1.00 88.12 104 ASP A C 1
ATOM 782 O O . ASP A 1 104 ? -4.126 -13.957 14.914 1.00 88.12 104 ASP A O 1
ATOM 786 N N . ALA A 1 105 ? -3.262 -12.513 13.433 1.00 87.50 105 ALA A N 1
ATOM 787 C CA . ALA A 1 105 ? -1.941 -12.486 14.056 1.00 87.50 105 ALA A CA 1
ATOM 788 C C . ALA A 1 105 ? -1.242 -11.129 13.945 1.00 87.50 105 ALA A C 1
ATOM 790 O O . ALA A 1 105 ? -1.353 -10.405 12.953 1.00 87.50 105 ALA A O 1
ATOM 791 N N . ASN A 1 106 ? -0.433 -10.831 14.960 1.00 86.38 106 ASN A N 1
ATOM 792 C CA . ASN A 1 106 ? 0.433 -9.661 15.003 1.00 86.38 106 ASN A CA 1
ATOM 793 C C . ASN A 1 106 ? 1.854 -10.079 14.641 1.00 86.38 106 ASN A C 1
ATOM 795 O O . ASN A 1 106 ? 2.410 -10.976 15.270 1.00 86.38 106 ASN A O 1
ATOM 799 N N . ARG A 1 107 ? 2.442 -9.433 13.633 1.00 80.88 107 ARG A N 1
ATOM 800 C CA . ARG A 1 107 ? 3.826 -9.676 13.223 1.00 80.88 107 ARG A CA 1
ATOM 801 C C . ARG A 1 107 ? 4.652 -8.403 13.288 1.00 80.88 107 ARG A C 1
ATOM 803 O O . ARG A 1 107 ? 4.166 -7.304 12.997 1.00 80.88 107 ARG A O 1
ATOM 810 N N . ASP A 1 108 ? 5.924 -8.589 13.606 1.00 79.81 108 ASP A N 1
ATOM 811 C CA . ASP A 1 108 ? 6.915 -7.530 13.522 1.00 79.81 108 ASP A CA 1
ATOM 812 C C . ASP A 1 108 ? 7.197 -7.189 12.057 1.00 79.81 108 ASP A C 1
ATOM 814 O O . ASP A 1 108 ? 7.261 -8.064 11.187 1.00 79.81 108 ASP A O 1
ATOM 818 N N . GLY A 1 109 ? 7.353 -5.890 11.790 1.00 73.62 109 GLY A N 1
ATOM 819 C CA . GLY A 1 109 ? 7.564 -5.351 10.444 1.00 73.62 109 GLY A CA 1
ATOM 820 C C . GLY A 1 109 ? 8.712 -6.032 9.688 1.00 73.62 109 GLY A C 1
ATOM 821 O O . GLY A 1 109 ? 8.470 -6.517 8.583 1.00 73.62 109 GLY A O 1
ATOM 822 N N . PRO A 1 110 ? 9.922 -6.156 10.271 1.00 72.44 110 PRO A N 1
ATOM 823 C CA . PRO A 1 110 ? 11.068 -6.764 9.591 1.00 72.44 110 PRO A CA 1
ATOM 824 C C . PRO A 1 110 ? 10.834 -8.218 9.157 1.00 72.44 110 PRO A C 1
ATOM 826 O O . PRO A 1 110 ? 11.152 -8.590 8.025 1.00 72.44 110 PRO A O 1
ATOM 829 N N . SER A 1 111 ? 10.224 -9.030 10.025 1.00 68.19 111 SER A N 1
ATOM 830 C CA . SER A 1 111 ? 9.943 -10.447 9.759 1.00 68.19 111 SER A CA 1
ATOM 831 C C . SER A 1 111 ? 8.904 -10.633 8.654 1.00 68.19 111 SER A C 1
ATOM 833 O O . SER A 1 111 ? 8.999 -11.566 7.863 1.00 68.19 111 SER A O 1
ATOM 835 N N . PHE A 1 112 ? 7.922 -9.736 8.571 1.00 70.88 112 PHE A N 1
ATOM 836 C CA . PHE A 1 112 ? 6.894 -9.773 7.532 1.00 70.88 112 PHE A CA 1
ATOM 837 C C . PHE A 1 112 ? 7.396 -9.272 6.179 1.00 70.88 112 PHE A C 1
ATOM 839 O O . PHE A 1 112 ? 7.132 -9.887 5.151 1.00 70.88 112 PHE A O 1
ATOM 846 N N . ILE A 1 113 ? 8.152 -8.175 6.182 1.00 70.31 113 ILE A N 1
ATOM 847 C CA . ILE A 1 113 ? 8.777 -7.619 4.982 1.00 70.31 113 ILE A CA 1
ATOM 848 C C . ILE A 1 113 ? 9.741 -8.638 4.345 1.00 70.31 113 ILE A C 1
ATOM 850 O O . ILE A 1 113 ? 10.008 -8.582 3.147 1.00 70.31 113 ILE A O 1
ATOM 854 N N . GLY A 1 114 ? 10.301 -9.554 5.138 1.00 63.03 114 GLY A N 1
ATOM 855 C CA . GLY A 1 114 ? 11.219 -10.567 4.643 1.00 63.03 114 GLY A CA 1
ATOM 856 C C . GLY A 1 114 ? 10.619 -11.803 4.005 1.00 63.03 114 GLY A C 1
ATOM 857 O O . GLY A 1 114 ? 11.382 -12.579 3.436 1.00 63.03 114 GLY A O 1
ATOM 858 N N . ASP A 1 115 ? 9.305 -11.975 4.076 1.00 69.44 115 ASP A N 1
ATOM 859 C CA . ASP A 1 115 ? 8.621 -13.092 3.445 1.00 69.44 115 ASP A CA 1
ATOM 860 C C . ASP A 1 115 ? 8.205 -12.696 2.009 1.00 69.44 115 ASP A C 1
ATOM 862 O O . ASP A 1 115 ? 7.334 -11.831 1.831 1.00 69.44 115 ASP A O 1
ATOM 866 N N . PRO A 1 116 ? 8.811 -13.311 0.968 1.00 65.19 116 PRO A N 1
ATOM 867 C CA . PRO A 1 116 ? 8.521 -12.988 -0.429 1.00 65.19 116 PRO A CA 1
ATOM 868 C C . PRO A 1 116 ? 7.050 -13.198 -0.802 1.00 65.19 116 PRO A C 1
ATOM 870 O O . PRO A 1 116 ? 6.561 -12.562 -1.735 1.00 65.19 116 PRO A O 1
ATOM 873 N N . GLY A 1 117 ? 6.328 -14.055 -0.071 1.00 65.62 117 GLY A N 1
ATOM 874 C CA . GLY A 1 117 ? 4.928 -14.380 -0.332 1.00 65.62 117 GLY A CA 1
ATOM 875 C C . GLY A 1 117 ? 3.963 -13.209 -0.134 1.00 65.62 117 GLY A C 1
ATOM 876 O O . GLY A 1 117 ? 2.862 -13.240 -0.686 1.00 65.62 117 GLY A O 1
ATOM 877 N N . TYR A 1 118 ? 4.360 -12.163 0.602 1.00 69.62 118 TYR A N 1
ATOM 878 C CA . TYR A 1 118 ? 3.512 -10.987 0.828 1.00 69.62 118 TYR A CA 1
ATOM 879 C C . TYR A 1 118 ? 3.834 -9.793 -0.085 1.00 69.62 118 TYR A C 1
ATOM 881 O O . TYR A 1 118 ? 3.046 -8.850 -0.134 1.00 69.62 118 TYR A O 1
ATOM 889 N N . GLY A 1 119 ? 4.952 -9.813 -0.822 1.00 67.94 119 GLY A N 1
ATOM 890 C CA . GLY A 1 119 ? 5.309 -8.754 -1.781 1.00 67.94 119 GLY A CA 1
ATOM 891 C C . GLY A 1 119 ? 5.662 -7.395 -1.157 1.00 67.94 119 GLY A C 1
ATOM 892 O O . GLY A 1 119 ? 5.672 -6.385 -1.853 1.00 67.94 119 GLY A O 1
ATOM 893 N N . PHE A 1 120 ? 5.954 -7.346 0.149 1.00 72.06 120 PHE A N 1
ATOM 894 C CA . PHE A 1 120 ? 6.360 -6.117 0.849 1.00 72.06 120 PHE A CA 1
ATOM 895 C C . PHE A 1 120 ? 7.878 -5.948 0.968 1.00 72.06 120 PHE A C 1
ATOM 897 O O . PHE A 1 120 ? 8.330 -4.986 1.585 1.00 72.06 120 PHE A O 1
ATOM 904 N N . SER A 1 121 ? 8.672 -6.818 0.336 1.00 68.50 121 SER A N 1
ATOM 905 C CA . SER A 1 121 ? 10.136 -6.720 0.263 1.00 68.50 121 SER A CA 1
ATOM 906 C C . SER A 1 121 ? 10.665 -5.326 -0.121 1.00 68.50 121 SER A C 1
ATOM 908 O O . SER A 1 121 ? 11.699 -4.930 0.421 1.00 68.50 121 SER A O 1
ATOM 910 N N . PRO A 1 122 ? 9.995 -4.526 -0.981 1.00 67.19 122 PRO A N 1
ATOM 911 C CA . PRO A 1 122 ? 10.431 -3.155 -1.258 1.00 67.19 122 PRO A CA 1
ATOM 912 C C . PRO A 1 122 ? 10.449 -2.226 -0.035 1.00 67.19 122 PRO A C 1
ATOM 914 O O . PRO A 1 122 ? 11.282 -1.324 0.020 1.00 67.19 122 PRO A O 1
ATOM 917 N N . LEU A 1 123 ? 9.616 -2.475 0.983 1.00 66.56 123 LEU A N 1
ATOM 918 C CA . LEU A 1 123 ? 9.603 -1.685 2.220 1.00 66.56 123 LEU A CA 1
ATOM 919 C C . LEU A 1 123 ? 10.861 -1.890 3.082 1.00 66.56 123 LEU A C 1
ATOM 921 O O . LEU A 1 123 ? 11.082 -1.102 3.997 1.00 66.56 123 LEU A O 1
ATOM 925 N N . ARG A 1 124 ? 11.725 -2.876 2.771 1.00 64.81 124 ARG A N 1
ATOM 926 C CA . ARG A 1 124 ? 13.044 -3.032 3.423 1.00 64.81 124 ARG A CA 1
ATOM 927 C C . ARG A 1 124 ? 13.916 -1.791 3.297 1.00 64.81 124 ARG A C 1
ATOM 929 O O . ARG A 1 124 ? 14.730 -1.552 4.169 1.00 64.81 124 ARG A O 1
ATOM 936 N N . ALA A 1 125 ? 13.777 -1.034 2.211 1.00 60.81 125 ALA A N 1
ATOM 937 C CA . ALA A 1 125 ? 14.629 0.124 1.948 1.00 60.81 125 ALA A CA 1
ATOM 938 C C . ALA A 1 125 ? 14.323 1.335 2.850 1.00 60.81 125 ALA A C 1
ATOM 940 O O . ALA A 1 125 ? 15.081 2.299 2.843 1.00 60.81 125 ALA A O 1
ATOM 941 N N . ILE A 1 126 ? 13.204 1.306 3.583 1.00 56.53 126 ILE A N 1
ATOM 942 C CA . ILE A 1 126 ? 12.701 2.426 4.395 1.00 56.53 126 ILE A CA 1
ATOM 943 C C . ILE A 1 126 ? 12.865 2.132 5.904 1.00 56.53 126 ILE A C 1
ATOM 945 O O . ILE A 1 126 ? 12.542 2.982 6.731 1.00 56.53 126 ILE A O 1
ATOM 949 N N . GLY A 1 127 ? 13.351 0.937 6.269 1.00 49.47 127 GLY A N 1
ATOM 950 C CA . GLY A 1 127 ? 13.532 0.477 7.652 1.00 49.47 127 GLY A CA 1
ATOM 951 C C . GLY A 1 127 ? 14.988 0.312 8.049 1.00 49.47 127 GLY A C 1
ATOM 952 O O . GLY A 1 127 ? 15.792 -0.080 7.176 1.00 49.47 127 GLY A O 1
#

Organism: NCBI:txid156173

InterPro domains:
  IPR027417 P-loop containing nucleoside triphosphate hydrolase [G3DSA:3.40.50.300] (61-127)
  IPR027417 P-loop containing nucleoside triphosphate hydrolase [SSF52540] (53-100)
  IPR045063 Dynamin, N-terminal [PF00350] (61-105)

Radius of gyration: 18.12 Å; chains: 1; bounding box: 39×32×46 Å

pLDDT: mean 78.32, std 13.55, range [45.78, 96.44]